Protein AF-L0AHV9-F1 (afdb_monomer)

Structure (mmCIF, N/CA/C/O backbone):
data_AF-L0AHV9-F1
#
_entry.id   AF-L0AHV9-F1
#
loop_
_atom_site.group_PDB
_atom_site.id
_atom_site.type_symbol
_atom_site.label_atom_id
_atom_site.label_alt_id
_atom_site.label_comp_id
_atom_site.label_asym_id
_atom_site.label_entity_id
_atom_site.label_seq_id
_atom_site.pdbx_PDB_ins_code
_atom_site.Cartn_x
_atom_site.Cartn_y
_atom_site.Cartn_z
_atom_site.occupancy
_atom_site.B_iso_or_equiv
_atom_site.auth_seq_id
_atom_site.auth_comp_id
_atom_site.auth_asym_id
_atom_site.auth_atom_id
_atom_site.pdbx_PDB_model_num
ATOM 1 N N . MET A 1 1 ? 35.821 -12.854 -46.799 1.00 40.31 1 MET A N 1
ATOM 2 C CA . MET A 1 1 ? 35.305 -13.439 -45.548 1.00 40.31 1 MET A CA 1
ATOM 3 C C . MET A 1 1 ? 36.045 -12.683 -44.466 1.00 40.31 1 MET A C 1
ATOM 5 O O . MET A 1 1 ? 37.113 -13.111 -44.065 1.00 40.31 1 MET A O 1
ATOM 9 N N . THR A 1 2 ? 35.626 -11.443 -44.243 1.00 48.97 2 THR A N 1
ATOM 10 C CA . THR A 1 2 ? 36.272 -10.511 -43.312 1.00 48.97 2 THR A CA 1
ATOM 11 C C . THR A 1 2 ? 35.550 -10.621 -41.984 1.00 48.97 2 THR A C 1
ATOM 13 O O . THR A 1 2 ? 34.330 -10.737 -41.979 1.00 48.97 2 THR A O 1
ATOM 16 N N . ASP A 1 3 ? 36.347 -10.673 -40.931 1.00 56.19 3 ASP A N 1
ATOM 17 C CA . ASP A 1 3 ? 36.073 -11.280 -39.637 1.00 56.19 3 ASP A CA 1
ATOM 18 C C . ASP A 1 3 ? 34.834 -10.755 -38.891 1.00 56.19 3 ASP A C 1
ATOM 20 O O . ASP A 1 3 ? 34.667 -9.549 -38.715 1.00 56.19 3 ASP A O 1
ATOM 24 N N . ASP A 1 4 ? 34.025 -11.694 -38.383 1.00 73.69 4 ASP A N 1
ATOM 25 C CA . ASP A 1 4 ? 32.950 -11.506 -37.397 1.00 73.69 4 ASP A CA 1
ATOM 26 C C . ASP A 1 4 ? 33.540 -11.143 -36.020 1.00 73.69 4 ASP A C 1
ATOM 28 O O . ASP A 1 4 ? 33.399 -11.890 -35.053 1.00 73.69 4 ASP A O 1
ATOM 32 N N . ILE A 1 5 ? 34.283 -10.039 -35.921 1.00 76.69 5 ILE A N 1
ATOM 33 C CA . ILE A 1 5 ? 34.946 -9.593 -34.687 1.00 76.69 5 ILE A CA 1
ATOM 34 C C . ILE A 1 5 ? 34.293 -8.304 -34.179 1.00 76.69 5 ILE A C 1
ATOM 36 O O . ILE A 1 5 ? 33.979 -7.405 -34.951 1.00 76.69 5 ILE A O 1
ATOM 40 N N . CYS A 1 6 ? 34.108 -8.223 -32.861 1.00 79.56 6 CYS A N 1
ATOM 41 C CA . CYS A 1 6 ? 33.455 -7.126 -32.147 1.00 79.56 6 CYS A CA 1
ATOM 42 C C . CYS A 1 6 ? 34.051 -5.748 -32.462 1.00 79.56 6 CYS A C 1
ATOM 44 O O . CYS A 1 6 ? 33.305 -4.805 -32.689 1.00 79.56 6 CYS A O 1
ATOM 46 N N . GLY A 1 7 ? 35.377 -5.600 -32.416 1.00 77.44 7 GLY A N 1
ATOM 47 C CA . GLY A 1 7 ? 36.077 -4.365 -32.787 1.00 77.44 7 GLY A CA 1
ATOM 48 C C . GLY A 1 7 ? 35.955 -3.177 -31.819 1.00 77.44 7 GLY A C 1
ATOM 49 O O . GLY A 1 7 ? 36.759 -2.257 -31.935 1.00 77.44 7 GLY A O 1
ATOM 50 N N . GLU A 1 8 ? 35.018 -3.196 -30.866 1.00 77.62 8 GLU A N 1
ATOM 51 C CA . GLU A 1 8 ? 34.805 -2.117 -29.882 1.00 77.62 8 GLU A CA 1
ATOM 52 C C . GLU A 1 8 ? 36.006 -1.902 -28.941 1.00 77.62 8 GLU A C 1
ATOM 54 O O . GLU A 1 8 ? 36.684 -2.873 -28.585 1.00 77.62 8 GLU A O 1
ATOM 59 N N . PRO A 1 9 ? 36.295 -0.656 -28.520 1.00 78.00 9 PRO A N 1
ATOM 60 C CA . PRO A 1 9 ? 37.409 -0.364 -27.631 1.00 78.00 9 PRO A CA 1
ATOM 61 C C . PRO A 1 9 ? 37.154 -0.932 -26.231 1.00 78.00 9 PRO A C 1
ATOM 63 O O . PRO A 1 9 ? 36.089 -0.763 -25.650 1.00 78.00 9 PRO A O 1
ATOM 66 N N . THR A 1 10 ? 38.171 -1.571 -25.658 1.00 75.19 10 THR A N 1
ATOM 67 C CA . THR A 1 10 ? 38.097 -2.192 -24.319 1.00 75.19 10 THR A CA 1
ATOM 68 C C . THR A 1 10 ? 38.325 -1.214 -23.158 1.00 75.19 10 THR A C 1
ATOM 70 O O . THR A 1 10 ? 38.237 -1.602 -21.993 1.00 75.19 10 THR A O 1
ATOM 73 N N . GLY A 1 11 ? 38.662 0.043 -23.461 1.00 69.75 11 GLY A N 1
ATOM 74 C CA . GLY A 1 11 ? 38.964 1.091 -22.485 1.00 69.75 11 GLY A CA 1
ATOM 75 C C . GLY A 1 11 ? 37.779 2.042 -22.277 1.00 69.75 11 GLY A C 1
ATOM 76 O O . GLY A 1 11 ? 37.082 2.343 -23.246 1.00 69.75 11 GLY A O 1
ATOM 77 N N . PRO A 1 12 ? 37.563 2.555 -21.052 1.00 57.09 12 PRO A N 1
ATOM 78 C CA . PRO A 1 12 ? 36.417 3.408 -20.715 1.00 57.09 12 PRO A CA 1
ATOM 79 C C . PRO A 1 12 ? 36.388 4.750 -21.468 1.00 57.09 12 PRO A C 1
ATOM 81 O O . PRO A 1 12 ? 35.321 5.343 -21.592 1.00 57.09 12 PRO A O 1
ATOM 84 N N . ASP A 1 13 ? 37.529 5.210 -21.995 1.00 62.91 13 ASP A N 1
ATOM 85 C CA . ASP A 1 13 ? 37.662 6.460 -22.756 1.00 62.91 13 ASP A CA 1
ATOM 86 C C . ASP A 1 13 ? 37.848 6.221 -24.273 1.00 62.91 13 ASP A C 1
ATOM 88 O O . ASP A 1 13 ? 38.205 7.134 -25.022 1.00 62.91 13 ASP A O 1
ATOM 92 N N . GLY A 1 14 ? 37.625 4.988 -24.750 1.00 65.94 14 GLY A N 1
ATOM 93 C CA . GLY A 1 14 ? 37.790 4.616 -26.160 1.00 65.94 14 GLY A CA 1
ATOM 94 C C . GLY A 1 14 ? 39.246 4.421 -26.613 1.00 65.94 14 GLY A C 1
ATOM 95 O O . GLY A 1 14 ? 39.513 4.350 -27.811 1.00 65.94 14 GLY A O 1
ATOM 96 N N . ASP A 1 15 ? 40.192 4.337 -25.675 1.00 68.25 15 ASP A N 1
ATOM 97 C CA . ASP A 1 15 ? 41.642 4.247 -25.897 1.00 68.25 15 ASP A CA 1
ATOM 98 C C . ASP A 1 15 ? 42.218 2.821 -25.776 1.00 68.25 15 ASP A C 1
ATOM 100 O O . ASP A 1 15 ? 43.407 2.602 -26.022 1.00 68.25 15 ASP A O 1
ATOM 104 N N . GLY A 1 16 ? 41.385 1.844 -25.407 1.00 75.69 16 GLY A N 1
ATOM 105 C CA . GLY A 1 16 ? 41.777 0.439 -25.281 1.00 75.69 16 GLY A CA 1
ATOM 106 C C . GLY A 1 16 ? 41.973 -0.278 -26.620 1.00 75.69 16 GLY A C 1
ATOM 107 O O . GLY A 1 16 ? 41.498 0.158 -27.669 1.00 75.69 16 GLY A O 1
ATOM 108 N N . GLU A 1 17 ? 42.649 -1.430 -26.583 1.00 81.56 17 GLU A N 1
ATOM 109 C CA . GLU A 1 17 ? 42.786 -2.292 -27.761 1.00 81.56 17 GLU A CA 1
ATOM 110 C C . GLU A 1 17 ? 41.401 -2.778 -28.237 1.00 81.56 17 GLU A C 1
ATOM 112 O O . GLU A 1 17 ? 40.545 -3.094 -27.400 1.00 81.56 17 GLU A O 1
ATOM 117 N N . PRO A 1 18 ? 41.165 -2.851 -29.562 1.00 81.19 18 PRO A N 1
ATOM 118 C CA . PRO A 1 18 ? 39.879 -3.261 -30.111 1.00 81.19 18 PRO A CA 1
ATOM 119 C C . PRO A 1 18 ? 39.574 -4.715 -29.749 1.00 81.19 18 PRO A C 1
ATOM 121 O O . PRO A 1 18 ? 40.412 -5.611 -29.912 1.00 81.19 18 PRO A O 1
ATOM 124 N N . CYS A 1 19 ? 38.351 -4.957 -29.288 1.00 78.81 19 CYS A N 1
ATOM 125 C CA . CYS A 1 19 ? 37.889 -6.248 -28.817 1.00 78.81 19 CYS A CA 1
ATOM 126 C C . CYS A 1 19 ? 37.966 -7.307 -29.923 1.00 78.81 19 CYS A C 1
ATOM 128 O O . CYS A 1 19 ? 37.305 -7.204 -30.955 1.00 78.81 19 CYS A O 1
ATOM 130 N N . GLN A 1 20 ? 38.735 -8.369 -29.672 1.00 84.81 20 GLN A N 1
ATOM 131 C CA . GLN A 1 20 ? 38.948 -9.480 -30.611 1.00 84.81 20 GLN A CA 1
ATOM 132 C C . GLN A 1 20 ? 37.921 -10.618 -30.468 1.00 84.81 20 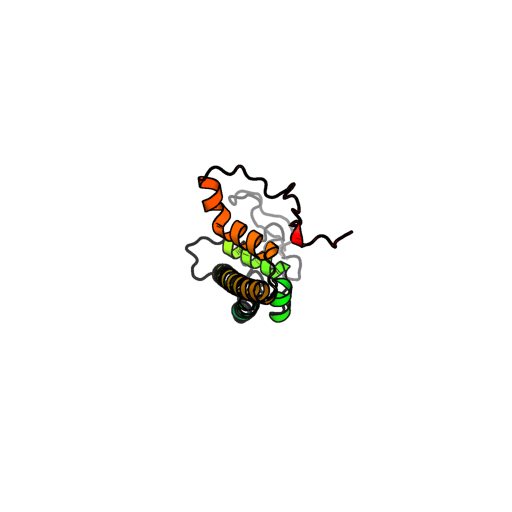GLN A C 1
ATOM 134 O O . GLN A 1 20 ? 38.085 -11.686 -31.057 1.00 84.81 20 GLN A O 1
ATOM 139 N N . ARG A 1 21 ? 36.882 -10.446 -29.640 1.00 77.31 21 ARG A N 1
ATOM 140 C CA . ARG A 1 21 ? 35.832 -11.463 -29.468 1.00 77.31 21 ARG A CA 1
ATOM 141 C C . ARG A 1 21 ? 34.945 -11.523 -30.708 1.00 77.31 21 ARG A C 1
ATOM 143 O O . ARG A 1 21 ? 34.830 -10.538 -31.430 1.00 77.31 21 ARG A O 1
ATOM 150 N N . ALA A 1 22 ? 34.281 -12.660 -30.907 1.00 75.81 22 ALA A N 1
ATOM 151 C CA . ALA A 1 22 ? 33.282 -12.788 -31.960 1.00 75.81 22 ALA A CA 1
ATOM 152 C C . ALA A 1 22 ? 32.171 -11.734 -31.792 1.00 75.81 22 ALA A C 1
ATOM 154 O O . ALA A 1 22 ? 31.713 -11.498 -30.668 1.00 75.81 22 ALA A O 1
ATOM 155 N N . ALA A 1 23 ? 31.770 -11.106 -32.895 1.00 69.19 23 ALA A N 1
ATOM 156 C CA . ALA A 1 23 ? 30.616 -10.220 -32.957 1.00 69.19 23 ALA A CA 1
ATOM 157 C C . ALA A 1 23 ? 29.326 -11.005 -32.659 1.00 69.19 23 ALA A C 1
ATOM 159 O O . ALA A 1 23 ? 29.228 -12.195 -32.965 1.00 69.19 23 ALA A O 1
ATOM 160 N N . GLY A 1 24 ? 28.340 -10.343 -32.049 1.00 66.19 24 GLY A N 1
ATOM 161 C CA . GLY A 1 24 ? 27.015 -10.917 -31.817 1.00 66.19 24 GLY A CA 1
ATOM 162 C C . GLY A 1 24 ? 26.594 -11.018 -30.348 1.00 66.19 24 GLY A C 1
ATOM 163 O O . GLY A 1 24 ? 27.355 -11.371 -29.442 1.00 66.19 24 GLY A O 1
ATOM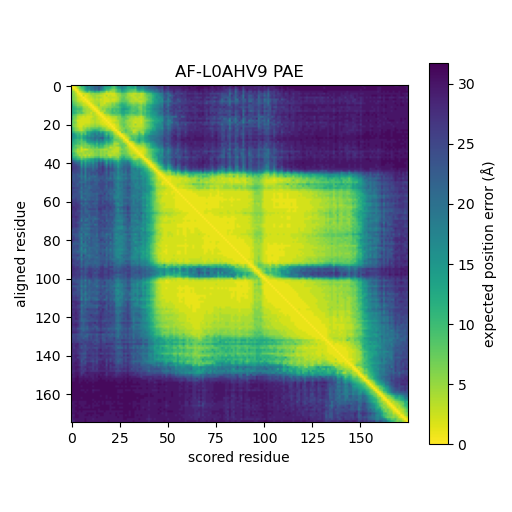 164 N N . TRP A 1 25 ? 25.305 -10.764 -30.134 1.00 63.78 25 TRP A N 1
ATOM 165 C CA . TRP A 1 25 ? 24.623 -10.668 -28.838 1.00 63.78 25 TRP A CA 1
ATOM 166 C C . TRP A 1 25 ? 24.275 -12.036 -28.218 1.00 63.78 25 TRP A C 1
ATOM 168 O O . TRP A 1 25 ? 23.251 -12.198 -27.557 1.00 63.78 25 TRP A O 1
ATOM 178 N N . GLY A 1 26 ? 25.068 -13.077 -28.486 1.00 54.78 26 GLY A N 1
ATOM 179 C CA . GLY A 1 26 ? 24.816 -14.434 -27.980 1.00 54.78 26 GLY A CA 1
ATOM 180 C C . GLY A 1 26 ? 23.551 -15.132 -28.516 1.00 54.78 26 GLY A C 1
ATOM 181 O O . GLY A 1 26 ? 23.270 -16.251 -28.087 1.00 54.78 26 GLY A O 1
ATOM 182 N N . ARG A 1 27 ? 22.800 -14.519 -29.447 1.00 46.91 27 ARG A N 1
ATOM 183 C CA . ARG A 1 27 ? 21.709 -15.134 -30.227 1.00 46.91 27 ARG A CA 1
ATOM 184 C C . ARG A 1 27 ? 21.627 -14.513 -31.625 1.00 46.91 27 ARG A C 1
ATOM 186 O O . ARG A 1 27 ? 21.271 -13.351 -31.746 1.00 46.91 27 ARG A O 1
ATO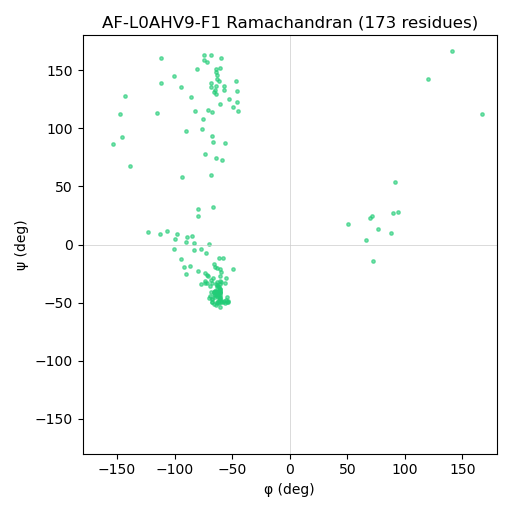M 193 N N . ASP A 1 28 ? 21.952 -15.303 -32.645 1.00 50.53 28 ASP A N 1
ATOM 194 C CA . ASP A 1 28 ? 21.507 -15.211 -34.049 1.00 50.53 28 ASP A CA 1
ATOM 195 C C . ASP A 1 28 ? 21.618 -13.870 -34.815 1.00 50.53 28 ASP A C 1
ATOM 197 O O . ASP A 1 28 ? 20.985 -13.718 -35.859 1.00 50.53 28 ASP A O 1
ATOM 201 N N . VAL A 1 29 ? 22.419 -12.903 -34.361 1.00 53.72 29 VAL A N 1
ATOM 20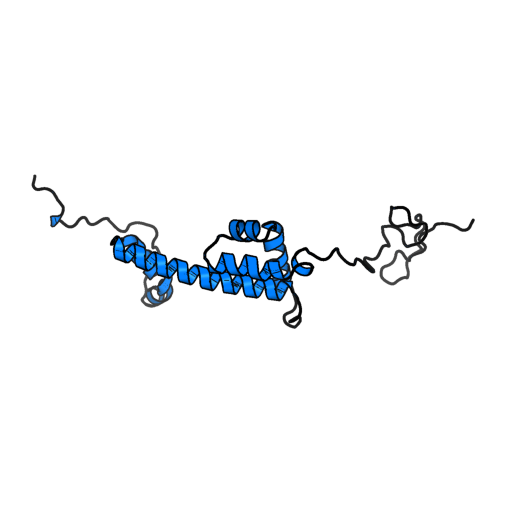2 C CA . VAL A 1 29 ? 22.712 -11.676 -35.123 1.00 53.72 29 VAL A CA 1
ATOM 203 C C . VAL A 1 29 ? 24.190 -11.613 -35.495 1.00 53.72 29 VAL A C 1
ATOM 205 O O . VAL A 1 29 ? 25.046 -11.444 -34.631 1.00 53.72 29 VAL A O 1
ATOM 208 N N . ASP A 1 30 ? 24.470 -11.712 -36.797 1.00 57.50 30 ASP A N 1
ATOM 209 C CA . ASP A 1 30 ? 25.827 -11.728 -37.375 1.00 57.50 30 ASP A CA 1
ATOM 210 C C . ASP A 1 30 ? 26.552 -10.364 -37.277 1.00 57.50 30 ASP A C 1
ATOM 212 O O . ASP A 1 30 ? 27.647 -10.195 -37.798 1.00 57.50 30 ASP A O 1
ATOM 216 N N . HIS A 1 31 ? 25.920 -9.336 -36.695 1.00 57.06 31 HIS A N 1
ATOM 217 C CA . HIS A 1 31 ? 26.437 -7.965 -36.682 1.00 57.06 31 HIS A CA 1
ATOM 218 C C . HIS A 1 31 ? 26.114 -7.287 -35.341 1.00 57.06 31 HIS A C 1
ATOM 220 O O . HIS A 1 31 ? 24.955 -7.255 -34.921 1.00 57.06 31 HIS A O 1
ATOM 226 N N . GLY A 1 32 ? 27.128 -6.724 -34.677 1.00 62.66 32 GLY A N 1
ATOM 227 C CA . GLY A 1 32 ? 26.986 -5.962 -33.431 1.00 62.66 32 GLY A CA 1
ATOM 228 C C . GLY A 1 32 ? 28.109 -6.230 -32.421 1.00 62.66 32 GLY A C 1
ATOM 229 O O . GLY A 1 32 ? 28.861 -7.197 -32.590 1.00 62.66 32 GLY A O 1
ATOM 230 N N . PRO A 1 33 ? 28.229 -5.395 -31.372 1.00 68.62 33 PRO A N 1
ATOM 231 C CA . PRO A 1 33 ? 29.237 -5.594 -30.342 1.00 68.62 33 PRO A CA 1
ATOM 232 C C . PRO A 1 33 ? 29.038 -6.944 -29.637 1.00 68.62 33 PRO A C 1
ATOM 234 O O . PRO A 1 33 ? 27.936 -7.495 -29.585 1.00 68.62 33 PRO A O 1
ATOM 237 N N . CYS A 1 34 ? 30.124 -7.523 -29.126 1.00 75.38 34 CYS A N 1
ATOM 238 C CA . CYS A 1 34 ? 30.045 -8.738 -28.320 1.00 75.38 34 CYS A CA 1
ATOM 239 C C . CYS A 1 34 ? 29.375 -8.441 -26.976 1.00 75.38 34 CYS A C 1
ATOM 241 O O . CYS A 1 34 ? 29.353 -7.302 -26.532 1.00 75.38 34 CYS A O 1
ATOM 243 N N . VAL A 1 35 ? 28.923 -9.483 -26.283 1.00 70.75 35 VAL A N 1
ATOM 244 C CA . VAL A 1 35 ? 28.227 -9.396 -24.983 1.00 70.75 35 VAL A CA 1
ATOM 245 C C . VAL A 1 35 ? 28.901 -8.537 -23.898 1.00 70.75 35 VAL A C 1
ATOM 247 O O . VAL A 1 35 ? 28.213 -8.128 -22.973 1.00 70.75 35 VAL A O 1
ATOM 250 N N . ASP A 1 36 ? 30.206 -8.267 -23.986 1.00 70.44 36 ASP A N 1
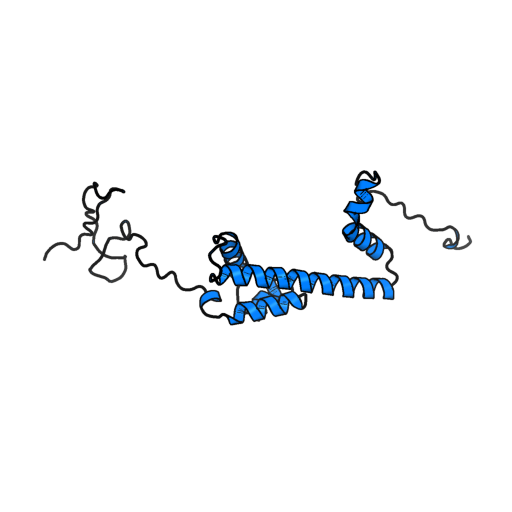ATOM 251 C CA . ASP A 1 36 ? 30.925 -7.419 -23.020 1.00 70.44 36 ASP A CA 1
ATOM 252 C C . ASP A 1 36 ? 30.928 -5.928 -23.404 1.00 70.44 36 ASP A C 1
ATOM 254 O O . ASP A 1 36 ? 31.084 -5.080 -22.536 1.00 70.44 36 ASP A O 1
ATOM 258 N N . HIS A 1 37 ? 30.798 -5.627 -24.700 1.00 68.50 37 HIS A N 1
ATOM 259 C CA . HIS A 1 37 ? 30.732 -4.266 -25.262 1.00 68.50 37 HIS A CA 1
ATOM 260 C C . HIS A 1 37 ? 29.355 -3.963 -25.848 1.00 68.50 37 HIS A C 1
ATOM 262 O O . HIS A 1 37 ? 29.142 -2.956 -26.517 1.00 68.50 37 HIS A O 1
ATOM 268 N N . ALA A 1 38 ? 28.409 -4.862 -25.609 1.00 64.75 38 ALA A N 1
ATOM 269 C CA . ALA A 1 38 ? 27.014 -4.547 -25.485 1.00 64.75 38 ALA A CA 1
ATOM 270 C C . ALA A 1 38 ? 26.891 -3.552 -24.329 1.00 64.75 38 ALA A C 1
ATOM 272 O O . ALA A 1 38 ? 26.449 -3.899 -23.234 1.00 64.75 38 ALA A O 1
ATOM 273 N N . ASP A 1 39 ? 27.319 -2.312 -24.567 1.00 53.62 39 ASP A N 1
ATOM 274 C CA . ASP A 1 39 ? 26.767 -1.194 -23.840 1.00 53.62 39 ASP A CA 1
ATOM 275 C C . ASP A 1 39 ? 25.252 -1.408 -23.877 1.00 53.62 39 ASP A C 1
ATOM 277 O O . ASP A 1 39 ? 24.686 -1.845 -24.890 1.00 53.62 39 ASP A O 1
ATOM 281 N N . ASP A 1 40 ? 24.588 -1.116 -22.769 1.00 47.00 40 ASP A N 1
ATOM 282 C CA . ASP A 1 40 ? 23.133 -1.180 -22.625 1.00 47.00 40 ASP A CA 1
ATOM 283 C C . ASP A 1 40 ? 22.442 -0.108 -23.519 1.00 47.00 40 ASP A C 1
ATOM 285 O O . ASP A 1 40 ? 21.415 0.477 -23.174 1.00 47.00 40 ASP A O 1
ATOM 289 N N . VAL A 1 41 ? 23.035 0.218 -24.680 1.00 45.91 41 VAL A N 1
ATOM 290 C CA . VAL A 1 41 ? 22.537 1.111 -25.720 1.00 45.91 41 VAL A CA 1
ATOM 291 C C . VAL A 1 41 ? 21.317 0.454 -26.336 1.00 45.91 41 VAL A C 1
ATOM 293 O O . VAL A 1 41 ? 21.379 -0.347 -27.268 1.00 45.91 41 VAL A O 1
ATOM 296 N N . GLY A 1 42 ? 20.168 0.827 -25.795 1.00 43.03 42 GLY A N 1
ATOM 297 C CA . GLY A 1 42 ? 18.884 0.471 -26.369 1.00 43.03 42 GLY A CA 1
ATOM 298 C C . GLY A 1 42 ? 18.274 -0.790 -25.785 1.00 43.03 42 GLY A C 1
ATOM 299 O O . GLY A 1 42 ? 17.432 -1.408 -26.443 1.00 43.03 42 GLY A O 1
ATOM 300 N N . GLY A 1 43 ? 18.585 -1.109 -24.527 1.00 39.56 43 GLY A N 1
ATOM 301 C CA . GLY A 1 43 ? 17.601 -1.749 -23.674 1.00 39.56 43 GLY A CA 1
ATOM 302 C C . GLY A 1 43 ? 16.359 -0.860 -23.635 1.00 39.56 43 GLY A C 1
ATOM 303 O O . GLY A 1 43 ? 16.189 -0.037 -22.743 1.00 39.56 43 GLY A O 1
ATOM 304 N N . THR A 1 44 ? 15.445 -1.032 -24.592 1.00 44.47 44 THR A N 1
ATOM 305 C CA . THR A 1 44 ? 14.023 -0.812 -24.328 1.00 44.47 44 THR A CA 1
ATOM 306 C C . THR A 1 44 ? 13.661 -1.862 -23.290 1.00 44.47 44 THR A C 1
ATOM 308 O O . THR A 1 44 ? 13.123 -2.922 -23.609 1.00 44.47 44 THR A O 1
ATOM 311 N N . GLY A 1 45 ? 14.106 -1.621 -22.049 1.00 51.97 45 GLY A N 1
ATOM 312 C CA . GLY A 1 45 ? 13.848 -2.465 -20.903 1.00 51.97 45 GLY A CA 1
ATOM 313 C C . GLY A 1 45 ? 12.375 -2.778 -20.974 1.00 51.97 45 GLY A C 1
ATOM 314 O O . GLY A 1 45 ? 11.564 -1.867 -21.153 1.00 51.97 45 GLY A O 1
ATOM 315 N N . ARG A 1 46 ? 12.051 -4.072 -21.021 1.00 65.38 46 ARG A N 1
ATOM 316 C CA . ARG A 1 46 ? 10.677 -4.526 -21.209 1.00 65.38 46 ARG A CA 1
ATOM 317 C C . ARG A 1 46 ? 9.800 -3.689 -20.286 1.00 65.38 46 ARG A C 1
ATOM 319 O O . ARG A 1 46 ? 9.988 -3.780 -19.073 1.00 65.38 46 ARG A O 1
ATOM 326 N N . ARG A 1 47 ? 8.907 -2.876 -20.871 1.00 72.06 47 ARG A N 1
ATOM 327 C CA . ARG A 1 47 ? 7.999 -2.010 -20.108 1.00 72.06 47 ARG A CA 1
ATOM 328 C C . ARG A 1 47 ? 7.412 -2.842 -18.980 1.00 72.06 47 ARG A C 1
ATOM 330 O O . ARG A 1 47 ? 6.998 -3.982 -19.210 1.00 72.06 47 ARG A O 1
ATOM 337 N N . SER A 1 48 ? 7.424 -2.320 -17.767 1.00 80.06 48 SER A N 1
ATOM 338 C CA . SER A 1 48 ? 6.777 -2.979 -16.641 1.00 80.06 48 SER A CA 1
ATOM 339 C C . SER A 1 48 ? 5.283 -3.157 -16.922 1.00 80.06 48 SER A C 1
ATOM 341 O O . SER A 1 48 ? 4.715 -2.510 -17.803 1.00 80.06 48 SER A O 1
ATOM 343 N N . GLU A 1 49 ? 4.634 -4.074 -16.207 1.00 84.62 49 GLU A N 1
ATOM 344 C CA . GLU A 1 49 ? 3.182 -4.256 -16.328 1.00 84.62 49 GLU A CA 1
ATOM 345 C C . GLU A 1 49 ? 2.428 -2.977 -15.949 1.00 84.62 49 GLU A C 1
ATOM 347 O O . GLU A 1 49 ? 1.437 -2.657 -16.595 1.00 84.62 49 GLU A O 1
ATOM 352 N N . LEU A 1 50 ? 2.952 -2.215 -14.980 1.00 87.62 50 LEU A N 1
ATOM 353 C CA . LEU A 1 50 ? 2.425 -0.909 -14.594 1.00 87.62 50 LEU A CA 1
ATOM 354 C C . LEU A 1 50 ? 2.453 0.080 -15.764 1.00 87.62 50 LEU A C 1
ATOM 356 O O . LEU A 1 50 ? 1.428 0.652 -16.101 1.00 87.62 50 LEU A O 1
ATOM 360 N N . GLU A 1 51 ? 3.591 0.205 -16.451 1.00 85.06 51 GLU A N 1
ATOM 361 C CA . GLU A 1 51 ? 3.715 1.068 -17.634 1.00 85.06 51 GLU A CA 1
ATOM 362 C C . GLU A 1 51 ? 2.854 0.605 -18.816 1.00 85.06 51 GLU A C 1
ATOM 364 O O . GLU A 1 51 ? 2.660 1.359 -19.763 1.00 85.06 51 GLU A O 1
ATOM 369 N N . GLN A 1 52 ? 2.421 -0.655 -18.848 1.00 86.44 52 GLN A N 1
ATOM 370 C CA . GLN A 1 52 ? 1.574 -1.188 -19.918 1.00 86.44 52 GLN A CA 1
ATOM 371 C C . GLN A 1 52 ? 0.083 -1.068 -19.603 1.00 86.44 52 GLN A C 1
ATOM 373 O O . GLN A 1 52 ? -0.732 -1.188 -20.521 1.00 86.44 52 GLN A O 1
ATOM 378 N N . ASN A 1 53 ? -0.273 -0.896 -18.331 1.00 87.56 53 ASN A N 1
ATOM 379 C CA . ASN A 1 53 ? -1.649 -0.915 -17.884 1.00 87.56 53 ASN A CA 1
ATOM 380 C C . ASN A 1 53 ? -1.883 0.060 -16.725 1.00 87.56 53 ASN A C 1
ATOM 382 O O . ASN A 1 53 ? -1.803 -0.306 -15.550 1.00 87.56 53 ASN A O 1
ATOM 386 N N . ASP A 1 54 ? -2.289 1.272 -17.089 1.00 83.38 54 ASP A N 1
ATOM 387 C CA . ASP A 1 54 ? -2.596 2.357 -16.156 1.00 83.38 54 ASP A CA 1
ATOM 388 C C . ASP A 1 54 ? -3.728 1.986 -15.173 1.00 83.38 54 ASP A C 1
ATOM 390 O O . ASP A 1 54 ? -3.766 2.480 -14.047 1.00 83.38 54 ASP A O 1
ATOM 394 N N . SER A 1 55 ? -4.611 1.034 -15.524 1.00 91.19 55 SER A N 1
ATOM 395 C CA . SER A 1 55 ? -5.707 0.607 -14.639 1.00 91.19 55 SER A CA 1
ATOM 396 C C . SER A 1 55 ? -5.224 -0.095 -13.365 1.00 91.19 55 SER A C 1
ATOM 398 O O . SER A 1 55 ? -6.002 -0.274 -12.429 1.00 91.19 55 SER A O 1
ATOM 400 N N . ILE A 1 56 ? -3.966 -0.546 -13.326 1.00 93.62 56 ILE A N 1
ATOM 401 C CA . ILE A 1 56 ? -3.377 -1.179 -12.140 1.00 93.62 56 ILE A CA 1
ATOM 402 C C . ILE A 1 56 ? -3.326 -0.183 -10.977 1.00 93.62 56 ILE A C 1
ATOM 404 O O . ILE A 1 56 ? -3.572 -0.579 -9.836 1.00 93.62 56 ILE A O 1
ATOM 408 N N . VAL A 1 57 ? -3.053 1.097 -11.256 1.00 94.62 57 VAL A N 1
ATOM 409 C CA . VAL A 1 57 ? -3.016 2.152 -10.234 1.00 94.62 57 VAL A CA 1
ATOM 410 C C . VAL A 1 57 ? -4.382 2.260 -9.560 1.00 94.62 57 VAL A C 1
ATOM 412 O O . VAL A 1 57 ? -4.476 2.110 -8.341 1.00 94.62 57 VAL A O 1
ATOM 415 N N . ASP A 1 58 ? -5.440 2.423 -10.359 1.00 94.88 58 ASP A N 1
ATOM 416 C CA . ASP A 1 58 ? -6.816 2.580 -9.881 1.00 94.88 58 ASP A CA 1
ATOM 417 C C . ASP A 1 58 ? -7.303 1.367 -9.080 1.00 94.88 58 ASP A C 1
ATOM 419 O O . ASP A 1 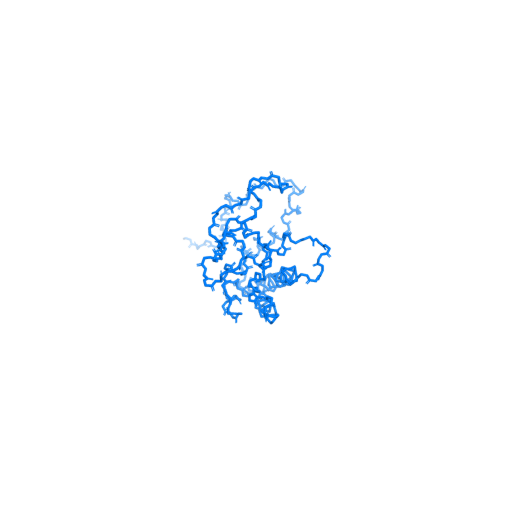58 ? -7.906 1.530 -8.017 1.00 94.88 58 ASP A O 1
ATOM 423 N N . LEU A 1 59 ? -7.023 0.148 -9.556 1.00 95.94 59 LEU A N 1
ATOM 424 C CA . LEU A 1 59 ? -7.426 -1.089 -8.879 1.00 95.94 59 LEU A CA 1
ATOM 425 C C . LEU A 1 59 ? -6.748 -1.222 -7.513 1.00 95.94 59 LEU A C 1
ATOM 427 O O . LEU A 1 59 ? -7.417 -1.391 -6.493 1.00 95.94 59 LEU A O 1
ATOM 431 N N . VAL A 1 60 ? -5.418 -1.094 -7.473 1.00 96.81 60 VAL A N 1
ATOM 432 C CA . VAL A 1 60 ? -4.662 -1.226 -6.222 1.00 96.81 60 VAL A CA 1
ATOM 433 C C . VAL A 1 60 ? -5.035 -0.106 -5.250 1.00 96.81 60 VAL A C 1
ATOM 435 O O . VAL A 1 60 ? -5.260 -0.364 -4.066 1.00 96.81 60 VAL A O 1
ATOM 438 N N . ALA A 1 61 ? -5.116 1.141 -5.721 1.00 96.62 61 ALA A N 1
ATOM 439 C CA . ALA A 1 61 ? -5.490 2.275 -4.885 1.00 96.62 61 ALA A CA 1
ATOM 440 C C . ALA A 1 61 ? -6.924 2.136 -4.352 1.00 96.62 61 ALA A C 1
ATOM 442 O O . ALA A 1 61 ? -7.152 2.380 -3.166 1.00 96.62 61 ALA A O 1
ATOM 443 N N . GLY A 1 62 ? -7.876 1.702 -5.182 1.00 96.88 62 GLY A N 1
ATOM 444 C CA . GLY A 1 62 ? -9.264 1.467 -4.786 1.00 96.88 62 GLY A CA 1
ATOM 445 C C . GLY A 1 62 ? -9.387 0.447 -3.655 1.00 96.88 62 GLY A C 1
ATOM 446 O O . GLY A 1 62 ? -9.992 0.739 -2.621 1.00 96.88 62 GLY A O 1
ATOM 447 N N . GLU A 1 63 ? -8.738 -0.709 -3.793 1.00 97.31 63 GLU A N 1
ATOM 448 C CA . GLU A 1 63 ? -8.755 -1.755 -2.764 1.00 97.31 63 GLU A CA 1
ATOM 449 C C . GLU A 1 63 ? -8.103 -1.289 -1.455 1.00 97.31 63 GLU A C 1
ATOM 451 O O . GLU A 1 63 ? -8.674 -1.438 -0.369 1.00 97.31 63 GLU A O 1
ATOM 456 N N . LEU A 1 64 ? -6.952 -0.614 -1.534 1.00 96.69 64 LEU A N 1
ATOM 457 C CA . LEU A 1 64 ? -6.284 -0.058 -0.353 1.00 96.69 64 LEU A CA 1
ATOM 458 C C . LEU A 1 64 ? -7.130 1.025 0.344 1.00 96.69 64 LEU A C 1
ATOM 460 O O . LEU A 1 64 ? -7.117 1.121 1.573 1.00 96.69 64 LEU A O 1
ATOM 464 N N . GLN A 1 65 ? -7.895 1.830 -0.403 1.00 95.69 65 GLN A N 1
ATOM 465 C CA . GLN A 1 65 ? -8.849 2.792 0.171 1.00 95.69 65 GLN A CA 1
ATOM 466 C C . GLN A 1 65 ? -10.010 2.108 0.899 1.00 95.69 65 GLN A C 1
ATOM 468 O O . GLN A 1 65 ? -10.576 2.686 1.834 1.00 95.69 65 GLN A O 1
ATOM 473 N N . ASN A 1 66 ? -10.377 0.898 0.481 1.00 93.31 66 ASN A N 1
ATOM 474 C CA . ASN A 1 66 ? -11.426 0.091 1.099 1.00 93.31 66 ASN A CA 1
ATOM 475 C C . ASN A 1 66 ? -10.938 -0.698 2.325 1.00 93.31 66 ASN A C 1
ATOM 477 O O . ASN A 1 66 ? -11.738 -1.386 2.955 1.00 93.31 66 ASN A O 1
ATOM 481 N N . GLY A 1 67 ? -9.662 -0.551 2.698 1.00 91.81 67 GLY A N 1
ATOM 482 C CA . GLY A 1 67 ? -9.065 -1.221 3.855 1.00 91.81 67 GLY A CA 1
ATOM 483 C C . GLY A 1 67 ? -8.490 -2.601 3.536 1.00 91.81 67 GLY A C 1
ATOM 484 O O . GLY A 1 67 ? -8.118 -3.326 4.457 1.00 91.81 67 GLY A O 1
ATOM 485 N N . ALA A 1 68 ? -8.392 -2.974 2.254 1.00 94.44 68 ALA A N 1
ATOM 486 C CA . ALA A 1 68 ? -7.737 -4.215 1.864 1.00 94.44 68 ALA A CA 1
ATOM 487 C C . ALA A 1 68 ? -6.245 -4.185 2.222 1.00 94.44 68 ALA A C 1
ATOM 489 O O . ALA A 1 68 ? -5.580 -3.141 2.230 1.00 94.44 68 ALA A O 1
ATOM 490 N N . THR A 1 69 ? -5.691 -5.361 2.490 1.00 95.25 69 THR A N 1
ATOM 491 C CA . THR A 1 69 ? -4.249 -5.526 2.651 1.00 95.25 69 THR A CA 1
ATOM 492 C C . THR A 1 69 ? -3.541 -5.454 1.294 1.00 95.25 69 THR A C 1
ATOM 494 O O . THR A 1 69 ? -4.131 -5.694 0.242 1.00 95.25 69 THR A O 1
ATOM 497 N N . VAL A 1 70 ? -2.237 -5.152 1.297 1.00 95.19 70 VAL A N 1
ATOM 498 C CA . VAL A 1 70 ? -1.435 -5.106 0.058 1.00 95.19 70 VAL A CA 1
ATOM 499 C C . VAL A 1 70 ? -1.529 -6.413 -0.750 1.00 95.19 70 VAL A C 1
ATOM 501 O O . VAL A 1 70 ? -1.729 -6.317 -1.958 1.00 95.19 70 VAL A O 1
ATOM 504 N N . PRO A 1 71 ? -1.429 -7.621 -0.154 1.00 96.50 71 PRO A N 1
ATOM 505 C CA . PRO A 1 71 ? -1.592 -8.863 -0.910 1.00 96.50 71 PRO A CA 1
ATOM 506 C C . PRO A 1 71 ? -2.966 -9.022 -1.571 1.00 96.50 71 PRO A C 1
ATOM 508 O O . PRO A 1 71 ? -3.026 -9.500 -2.699 1.00 96.50 71 PRO A O 1
ATOM 511 N N . GLU A 1 72 ? -4.047 -8.609 -0.904 1.00 95.38 72 GLU A N 1
ATOM 512 C CA . GLU A 1 72 ? -5.410 -8.664 -1.457 1.00 95.38 72 GLU A CA 1
ATOM 513 C C . GLU A 1 72 ? -5.565 -7.693 -2.632 1.00 95.38 72 GLU A C 1
ATOM 515 O O . GLU A 1 72 ? -5.991 -8.100 -3.709 1.00 95.38 72 GLU A O 1
ATOM 520 N N . ALA A 1 73 ? -5.107 -6.448 -2.467 1.00 96.00 73 ALA A N 1
ATOM 521 C CA . ALA A 1 73 ? -5.115 -5.449 -3.535 1.00 96.00 73 ALA A CA 1
ATOM 522 C C . ALA A 1 73 ? -4.266 -5.880 -4.748 1.00 96.00 73 ALA A C 1
ATOM 524 O O . ALA A 1 73 ? -4.652 -5.667 -5.894 1.00 96.00 73 ALA A O 1
ATOM 525 N N . CYS A 1 74 ? -3.116 -6.524 -4.509 1.00 95.50 74 CYS A N 1
ATOM 526 C CA . CYS A 1 74 ? -2.276 -7.069 -5.579 1.00 95.50 74 CYS A CA 1
ATOM 527 C C . CYS A 1 74 ? -2.967 -8.218 -6.322 1.00 95.50 74 CYS A C 1
ATOM 529 O O . CYS A 1 74 ? -2.877 -8.289 -7.546 1.00 95.50 74 CYS A O 1
ATOM 531 N N . ALA A 1 75 ? -3.657 -9.104 -5.598 1.00 95.12 75 ALA A N 1
ATOM 532 C CA . ALA A 1 75 ? -4.388 -10.214 -6.197 1.00 95.12 75 ALA A CA 1
ATOM 533 C C . ALA A 1 75 ? -5.529 -9.721 -7.101 1.00 95.12 75 ALA A C 1
ATOM 535 O O . ALA A 1 75 ? -5.675 -10.237 -8.207 1.00 95.12 75 ALA A O 1
ATOM 536 N N . GLU A 1 76 ? -6.273 -8.699 -6.668 1.00 94.19 76 GLU A N 1
ATOM 537 C CA . GLU A 1 76 ? -7.345 -8.086 -7.465 1.00 94.19 76 GLU A CA 1
ATOM 538 C C . GLU A 1 76 ? -6.802 -7.412 -8.733 1.00 94.19 76 GLU A C 1
ATOM 540 O O . GLU A 1 76 ? -7.347 -7.575 -9.822 1.00 94.19 76 GLU A O 1
ATOM 545 N N . ALA A 1 77 ? -5.666 -6.718 -8.622 1.00 93.38 77 ALA A N 1
ATOM 546 C CA . ALA A 1 77 ? -5.002 -6.091 -9.762 1.00 93.38 77 ALA A CA 1
ATOM 547 C C . ALA A 1 77 ? -4.218 -7.077 -10.654 1.00 93.38 77 ALA A C 1
ATOM 549 O O . ALA A 1 77 ? -3.664 -6.673 -11.675 1.00 93.38 77 ALA A O 1
ATOM 550 N N . GLY A 1 78 ? -4.146 -8.361 -10.285 1.00 93.94 78 GLY A N 1
ATOM 551 C CA . GLY A 1 78 ? -3.429 -9.387 -11.044 1.00 93.94 78 GLY A CA 1
ATOM 552 C C . GLY A 1 78 ? -1.902 -9.249 -11.023 1.00 93.94 78 GLY A C 1
ATOM 553 O O . GLY A 1 78 ? -1.240 -9.774 -11.916 1.00 93.94 78 GLY A O 1
ATOM 554 N N . ILE A 1 79 ? -1.335 -8.568 -10.022 1.00 95.56 79 ILE A N 1
ATOM 555 C CA . ILE A 1 79 ? 0.109 -8.324 -9.890 1.00 95.56 79 ILE A CA 1
ATOM 556 C C . ILE A 1 79 ? 0.710 -9.079 -8.701 1.00 95.56 79 ILE A C 1
ATOM 558 O O . ILE A 1 79 ? 0.029 -9.462 -7.749 1.00 95.56 79 ILE A O 1
ATOM 562 N N . SER A 1 80 ? 2.030 -9.267 -8.715 1.00 96.31 80 SER A N 1
ATOM 563 C CA . SER A 1 80 ? 2.746 -9.813 -7.558 1.00 96.31 80 SER A CA 1
ATOM 564 C C . SER A 1 80 ? 3.014 -8.739 -6.495 1.00 96.31 80 SER A C 1
ATOM 566 O O . SER A 1 80 ? 3.246 -7.571 -6.813 1.00 96.31 80 SER A O 1
ATOM 568 N N . THR A 1 81 ? 3.089 -9.138 -5.223 1.00 95.75 81 THR A N 1
ATOM 569 C CA . THR A 1 81 ? 3.500 -8.230 -4.135 1.00 95.75 81 THR A CA 1
ATOM 570 C C . THR A 1 81 ? 4.934 -7.728 -4.312 1.00 95.75 81 THR A C 1
ATOM 572 O O . THR A 1 81 ? 5.242 -6.590 -3.962 1.00 95.75 81 THR A O 1
ATOM 575 N N . SER A 1 82 ? 5.816 -8.541 -4.901 1.00 94.88 82 SER A N 1
ATOM 576 C CA . SER A 1 82 ? 7.163 -8.111 -5.287 1.00 94.88 82 SER A CA 1
ATOM 577 C C . SER A 1 82 ? 7.132 -6.965 -6.295 1.00 94.88 82 SER A C 1
ATOM 579 O O . SER A 1 82 ? 7.838 -5.983 -6.078 1.00 94.88 82 SER A O 1
ATOM 581 N N . SER A 1 83 ? 6.284 -7.051 -7.328 1.00 94.75 83 SER A N 1
ATOM 582 C CA . SER A 1 83 ? 6.110 -5.990 -8.331 1.00 94.75 83 SER A CA 1
ATOM 583 C C . SER A 1 83 ? 5.629 -4.702 -7.667 1.00 94.75 83 SER A C 1
ATOM 585 O O . SER A 1 83 ? 6.232 -3.652 -7.855 1.00 94.75 83 SER A O 1
ATOM 587 N N . TYR A 1 84 ? 4.622 -4.796 -6.791 1.00 96.50 84 TYR A N 1
ATOM 588 C CA . TYR A 1 84 ? 4.125 -3.661 -6.009 1.00 96.50 84 TYR A CA 1
ATOM 589 C C . TYR A 1 84 ? 5.244 -2.949 -5.227 1.00 96.50 84 TYR A C 1
ATOM 591 O O . TYR A 1 84 ? 5.385 -1.726 -5.291 1.00 96.50 84 TYR A O 1
ATOM 599 N N . HIS A 1 85 ? 6.067 -3.702 -4.490 1.00 95.56 85 HIS A N 1
ATOM 600 C CA . HIS A 1 85 ? 7.156 -3.122 -3.699 1.00 95.56 85 HIS A CA 1
ATOM 601 C C . HIS A 1 85 ? 8.310 -2.602 -4.559 1.00 95.56 85 HIS A C 1
ATOM 603 O O . HIS A 1 85 ? 8.972 -1.637 -4.183 1.00 95.56 85 HIS A O 1
ATOM 609 N N . GLU A 1 86 ? 8.587 -3.237 -5.694 1.00 94.00 86 GLU A N 1
ATOM 610 C CA . GLU A 1 86 ? 9.565 -2.748 -6.659 1.00 94.00 86 GLU A CA 1
ATOM 611 C C . GLU A 1 86 ? 9.139 -1.401 -7.245 1.00 94.00 86 GLU A C 1
ATOM 613 O O . GLU A 1 86 ? 9.924 -0.460 -7.207 1.00 94.00 86 GLU A O 1
ATOM 618 N N . TRP A 1 87 ? 7.899 -1.281 -7.717 1.00 94.56 87 TRP A N 1
ATOM 619 C CA . TRP A 1 87 ? 7.382 -0.054 -8.324 1.00 94.56 87 TRP A CA 1
ATOM 620 C C . TRP A 1 87 ? 7.342 1.109 -7.342 1.00 94.56 87 TRP A C 1
ATOM 622 O O . TRP A 1 87 ? 7.759 2.210 -7.682 1.00 94.56 87 TRP A O 1
ATOM 632 N N . ARG A 1 88 ? 6.959 0.855 -6.086 1.00 94.75 88 ARG A N 1
ATOM 633 C CA . ARG A 1 88 ? 7.048 1.880 -5.038 1.00 94.75 88 ARG A CA 1
ATOM 634 C C . ARG A 1 88 ? 8.482 2.332 -4.773 1.00 94.75 88 ARG A C 1
ATOM 636 O O . ARG A 1 88 ? 8.710 3.526 -4.647 1.00 94.75 88 ARG A O 1
ATOM 643 N N . ARG A 1 89 ? 9.446 1.405 -4.721 1.00 92.88 89 ARG A N 1
ATOM 644 C CA . ARG A 1 89 ? 10.867 1.765 -4.563 1.00 92.88 89 ARG A CA 1
ATOM 645 C C . ARG A 1 89 ? 11.398 2.564 -5.750 1.00 92.88 89 ARG A C 1
ATOM 647 O O . ARG A 1 89 ? 12.246 3.419 -5.543 1.00 92.88 89 ARG A O 1
ATOM 654 N N . LYS A 1 90 ? 10.918 2.287 -6.968 1.00 90.25 90 LYS A N 1
ATOM 655 C CA . LYS A 1 90 ? 11.252 3.085 -8.155 1.00 90.25 90 LYS A CA 1
ATOM 656 C C . LYS A 1 90 ? 10.732 4.511 -8.007 1.00 90.25 90 LYS A C 1
ATOM 658 O O . LYS A 1 90 ? 11.542 5.418 -8.072 1.00 90.25 90 LYS A O 1
ATOM 663 N N . GLY A 1 91 ? 9.455 4.690 -7.661 1.00 91.12 91 GLY A N 1
ATOM 664 C CA . GLY A 1 91 ? 8.889 6.022 -7.418 1.00 91.12 91 GLY A CA 1
ATOM 665 C C . GLY A 1 91 ? 9.578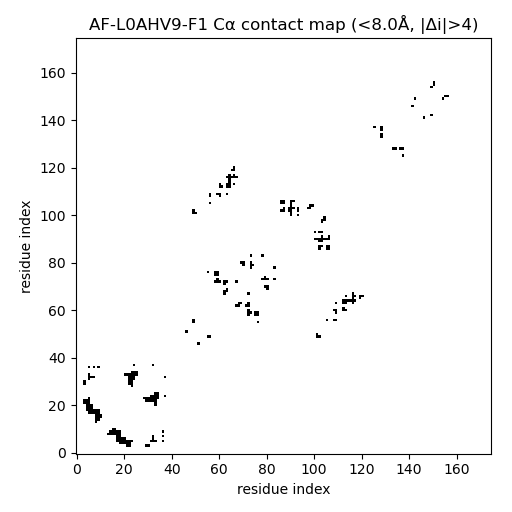 6.790 -6.283 1.00 91.12 91 GLY A C 1
ATOM 666 O O . GLY A 1 91 ? 9.694 8.003 -6.351 1.00 91.12 91 GLY A O 1
ATOM 667 N N . GLU A 1 92 ? 10.075 6.100 -5.248 1.00 89.38 92 GLU A N 1
ATOM 668 C CA . GLU A 1 92 ? 10.853 6.725 -4.160 1.00 89.38 92 GLU A CA 1
ATOM 669 C C . GLU A 1 92 ? 12.260 7.159 -4.605 1.00 89.38 92 GLU A C 1
ATOM 671 O O . GLU A 1 92 ? 12.849 8.047 -3.991 1.00 89.38 92 GLU A O 1
ATOM 676 N N . ALA A 1 93 ? 12.814 6.500 -5.625 1.00 86.50 93 ALA A N 1
ATOM 677 C CA . ALA A 1 93 ? 14.145 6.758 -6.162 1.00 86.50 93 ALA A CA 1
ATOM 678 C C . ALA A 1 93 ? 14.139 7.719 -7.362 1.00 86.50 93 ALA A C 1
ATOM 680 O O . ALA A 1 93 ? 15.213 8.177 -7.753 1.00 86.50 93 ALA A O 1
ATOM 681 N N . SER A 1 94 ? 12.972 8.001 -7.946 1.00 82.81 94 SER A N 1
ATOM 682 C CA . SER A 1 94 ? 12.818 8.965 -9.035 1.00 82.81 94 SER A CA 1
ATOM 683 C C . SER A 1 94 ? 13.067 10.390 -8.533 1.00 82.81 94 SER A C 1
ATOM 685 O O . SER A 1 94 ? 12.651 10.765 -7.434 1.00 82.81 94 SER A O 1
ATOM 687 N N . ASP A 1 95 ? 13.763 11.192 -9.340 1.00 74.62 95 ASP A N 1
ATOM 688 C CA . ASP A 1 95 ? 13.972 12.608 -9.044 1.00 74.62 95 ASP A CA 1
ATOM 689 C C . ASP A 1 95 ? 12.624 13.343 -9.041 1.00 74.62 95 ASP A C 1
ATOM 691 O O . ASP A 1 95 ? 11.793 13.148 -9.927 1.00 74.62 95 ASP A O 1
ATOM 695 N N . ALA A 1 96 ? 12.415 14.213 -8.050 1.00 58.69 96 ALA A N 1
ATOM 696 C CA . ALA A 1 96 ? 11.135 14.884 -7.795 1.00 58.69 96 ALA A CA 1
ATOM 697 C C . ALA A 1 96 ? 10.628 15.782 -8.945 1.00 58.69 96 ALA A C 1
ATOM 699 O O . ALA A 1 96 ? 9.483 16.211 -8.905 1.00 58.69 96 ALA A O 1
ATOM 700 N N . ASP A 1 97 ? 11.461 16.065 -9.951 1.00 57.72 97 ASP A N 1
ATOM 701 C CA . ASP A 1 97 ? 11.102 16.850 -11.140 1.00 57.72 97 ASP A CA 1
ATOM 702 C C . ASP A 1 97 ? 10.556 15.982 -12.300 1.00 57.72 97 ASP A C 1
ATOM 704 O O . ASP A 1 97 ? 10.251 16.497 -13.377 1.00 57.72 97 ASP A O 1
ATOM 708 N N . ALA A 1 98 ? 10.425 14.664 -12.105 1.00 60.09 98 ALA A N 1
ATOM 709 C CA . ALA A 1 98 ? 9.829 13.734 -13.062 1.00 60.09 98 ALA A CA 1
ATOM 710 C C . ALA A 1 98 ? 8.327 13.519 -12.782 1.00 60.09 98 ALA A C 1
ATOM 712 O O . ALA A 1 98 ? 7.881 12.391 -12.590 1.00 60.09 98 ALA A O 1
ATOM 713 N N . ASP A 1 99 ? 7.539 14.599 -12.785 1.00 54.34 99 ASP A N 1
ATOM 714 C CA . ASP A 1 99 ? 6.075 14.573 -12.573 1.00 54.34 99 ASP A CA 1
ATOM 715 C C . ASP A 1 99 ? 5.307 13.682 -13.587 1.00 54.34 99 ASP A C 1
ATOM 717 O O . ASP A 1 99 ? 4.131 13.390 -13.390 1.00 54.34 99 ASP A O 1
ATOM 721 N N . GLU A 1 100 ? 5.951 13.226 -14.670 1.00 64.38 100 GLU A N 1
ATOM 722 C CA . GLU A 1 100 ? 5.384 12.287 -15.658 1.00 64.38 100 GLU A CA 1
ATOM 723 C C . GLU A 1 100 ? 5.793 10.812 -15.425 1.00 64.38 100 GLU A C 1
ATOM 725 O O . GLU A 1 100 ? 5.528 9.954 -16.270 1.00 64.38 100 GLU A O 1
ATOM 730 N N . ASP A 1 101 ? 6.444 10.483 -14.304 1.00 85.88 101 ASP A N 1
ATOM 731 C CA . ASP A 1 101 ? 6.836 9.107 -13.984 1.00 85.88 101 ASP A CA 1
ATOM 732 C C . ASP A 1 101 ? 5.674 8.313 -13.354 1.00 85.88 101 ASP A C 1
ATOM 734 O O . ASP A 1 101 ? 5.251 8.554 -12.221 1.00 85.88 101 ASP A O 1
ATOM 738 N N . VAL A 1 102 ? 5.204 7.286 -14.071 1.00 89.81 102 VAL A N 1
ATOM 739 C CA . VAL A 1 102 ? 4.146 6.365 -13.620 1.00 89.81 102 VAL A CA 1
ATOM 740 C C . VAL A 1 102 ? 4.461 5.701 -12.271 1.00 89.81 102 VAL A C 1
ATOM 742 O O . VAL A 1 102 ? 3.555 5.356 -11.509 1.00 89.81 102 VAL A O 1
ATOM 745 N N . PHE A 1 103 ? 5.741 5.513 -11.932 1.00 92.06 103 PHE A N 1
ATOM 746 C CA . PHE A 1 103 ? 6.134 4.946 -10.645 1.00 92.06 103 PHE A CA 1
ATOM 747 C C . PHE A 1 103 ? 5.954 5.944 -9.496 1.00 92.06 103 PHE A C 1
ATOM 749 O O . PHE A 1 103 ? 5.616 5.523 -8.384 1.00 92.06 103 PHE A O 1
ATOM 756 N N . VAL A 1 104 ? 6.140 7.243 -9.755 1.00 91.81 104 VAL A N 1
ATOM 757 C CA . VAL A 1 104 ? 5.866 8.321 -8.792 1.00 91.81 104 VAL A CA 1
ATOM 758 C C . VAL A 1 104 ? 4.363 8.410 -8.551 1.00 91.81 104 VAL A C 1
ATOM 760 O O . VAL A 1 104 ? 3.932 8.309 -7.402 1.00 91.81 104 VAL A O 1
ATOM 763 N N . GLU A 1 105 ? 3.556 8.453 -9.614 1.00 91.88 105 GLU A N 1
ATOM 764 C CA . GLU A 1 105 ? 2.091 8.452 -9.501 1.00 91.88 105 GLU A CA 1
ATOM 765 C C . GLU A 1 105 ? 1.593 7.241 -8.694 1.00 91.88 105 GLU A C 1
ATOM 767 O O . GLU A 1 105 ? 0.836 7.376 -7.728 1.00 91.88 105 GLU A O 1
ATOM 772 N N . PHE A 1 106 ? 2.086 6.042 -9.016 1.00 94.75 106 PHE A N 1
ATOM 773 C CA . PHE A 1 106 ? 1.724 4.827 -8.291 1.00 94.75 106 PHE A CA 1
ATOM 774 C C . PHE A 1 106 ? 2.111 4.887 -6.807 1.00 94.75 106 PHE A C 1
ATOM 776 O O . PHE A 1 106 ? 1.346 4.451 -5.936 1.00 94.75 106 PHE A O 1
ATOM 783 N N . LEU A 1 107 ? 3.292 5.421 -6.481 1.00 94.69 107 LEU A N 1
ATOM 784 C CA . LEU A 1 107 ? 3.724 5.615 -5.099 1.00 94.69 107 LEU A CA 1
ATOM 785 C C . LEU A 1 107 ? 2.777 6.557 -4.349 1.00 94.69 107 LEU A C 1
ATOM 787 O O . LEU A 1 107 ? 2.371 6.244 -3.219 1.00 94.69 107 LEU A O 1
ATOM 791 N N . GLU A 1 108 ? 2.444 7.695 -4.947 1.00 93.81 108 GLU A N 1
ATOM 792 C CA . GLU A 1 108 ? 1.611 8.727 -4.341 1.00 93.81 108 GLU A CA 1
ATOM 793 C C . GLU A 1 108 ? 0.183 8.240 -4.118 1.00 93.81 108 GLU A C 1
ATOM 795 O O . GLU A 1 108 ? -0.310 8.274 -2.981 1.00 93.81 108 GLU A O 1
ATOM 800 N N . GLU A 1 109 ? -0.449 7.693 -5.154 1.00 95.50 109 GLU A N 1
ATOM 801 C CA . GLU A 1 109 ? -1.835 7.237 -5.093 1.00 95.50 109 GLU A CA 1
ATOM 802 C C . GLU A 1 109 ? -2.001 6.073 -4.116 1.00 95.50 109 GLU A C 1
ATOM 804 O O . GLU A 1 109 ? -2.871 6.106 -3.241 1.00 95.50 109 GLU A O 1
ATOM 809 N N . THR A 1 110 ? -1.099 5.087 -4.127 1.00 96.06 110 THR A N 1
ATOM 810 C CA . THR A 1 110 ? -1.169 3.986 -3.150 1.00 96.06 110 THR A CA 1
ATOM 811 C C . THR A 1 110 ? -0.859 4.452 -1.720 1.00 96.06 110 THR A C 1
ATOM 813 O O . THR A 1 110 ? -1.403 3.920 -0.748 1.00 96.06 110 THR A O 1
ATOM 816 N N . THR A 1 111 ? -0.022 5.480 -1.539 1.00 96.06 111 THR A N 1
ATOM 817 C CA . THR A 1 111 ? 0.235 6.083 -0.217 1.00 96.06 111 THR A CA 1
ATOM 818 C C . THR A 1 111 ? -0.985 6.839 0.302 1.00 96.06 111 THR A C 1
ATOM 820 O O . THR A 1 111 ? -1.372 6.679 1.466 1.00 96.06 111 THR A O 1
ATOM 823 N N . ARG A 1 112 ? -1.626 7.632 -0.557 1.00 96.00 112 ARG A N 1
ATOM 824 C CA . ARG A 1 112 ? -2.871 8.339 -0.256 1.00 96.00 112 ARG A CA 1
ATOM 825 C C . ARG A 1 112 ? -3.994 7.358 0.067 1.00 96.00 112 ARG A C 1
ATOM 827 O O . ARG A 1 112 ? -4.665 7.522 1.088 1.00 96.00 112 ARG A O 1
ATOM 834 N N . ALA A 1 113 ? -4.139 6.312 -0.740 1.00 96.25 113 ALA A N 1
ATOM 835 C CA . ALA A 1 113 ? -5.125 5.261 -0.558 1.00 96.25 113 ALA A CA 1
ATOM 836 C C . ALA A 1 113 ? -5.040 4.618 0.830 1.00 96.25 113 ALA A C 1
ATOM 838 O O . ALA A 1 113 ? -6.027 4.581 1.564 1.00 96.25 113 ALA A O 1
ATOM 839 N N . ARG A 1 114 ? -3.832 4.224 1.249 1.00 94.88 114 ARG A N 1
ATOM 840 C CA . ARG A 1 114 ? -3.591 3.639 2.578 1.00 94.88 114 ARG A CA 1
ATOM 841 C C . ARG A 1 114 ? -3.934 4.590 3.719 1.00 94.88 114 ARG A C 1
ATOM 843 O O . ARG A 1 114 ? -4.437 4.147 4.748 1.00 94.88 114 ARG A O 1
ATOM 850 N N . ARG A 1 115 ? -3.685 5.897 3.566 1.00 93.50 115 ARG A N 1
ATOM 851 C CA . ARG A 1 115 ? -4.072 6.897 4.579 1.00 93.50 115 ARG A CA 1
ATOM 852 C C . ARG A 1 115 ? -5.593 6.984 4.727 1.00 93.50 115 ARG A C 1
ATOM 854 O O . ARG A 1 115 ? -6.079 7.104 5.852 1.00 93.50 115 ARG A O 1
ATOM 861 N N . ILE A 1 116 ? -6.327 6.908 3.615 1.00 94.50 116 ILE A N 1
ATOM 862 C CA . ILE A 1 116 ? -7.797 6.897 3.601 1.00 94.50 116 ILE A CA 1
ATOM 863 C C . ILE A 1 116 ? -8.330 5.603 4.228 1.00 94.50 116 ILE A C 1
ATOM 865 O O . ILE A 1 116 ? -9.149 5.686 5.144 1.00 94.50 116 ILE A O 1
ATOM 869 N N . GLY A 1 117 ? -7.827 4.439 3.805 1.00 92.00 117 GLY A N 1
ATOM 870 C CA . GLY A 1 117 ? -8.203 3.138 4.367 1.00 92.00 117 GLY A CA 1
ATOM 871 C C . GLY A 1 117 ? -7.970 3.083 5.877 1.00 92.00 117 GLY A C 1
ATOM 872 O O . GLY A 1 117 ? -8.903 2.873 6.643 1.00 92.00 117 GLY A O 1
ATOM 873 N N . ALA A 1 118 ? -6.772 3.462 6.334 1.00 89.81 118 ALA A N 1
ATOM 874 C CA . ALA A 1 118 ? -6.449 3.499 7.761 1.00 89.81 118 ALA A CA 1
ATOM 875 C C . ALA A 1 118 ? -7.344 4.459 8.565 1.00 89.81 118 ALA A C 1
ATOM 877 O O . ALA A 1 118 ? -7.590 4.237 9.751 1.00 89.81 118 ALA A O 1
ATOM 878 N N . LYS A 1 119 ? -7.822 5.555 7.959 1.00 91.94 119 LYS A N 1
ATOM 879 C CA . LYS A 1 119 ? -8.792 6.447 8.607 1.00 91.94 119 LYS A CA 1
ATOM 880 C C . LYS A 1 119 ? -10.145 5.751 8.779 1.00 91.94 119 LYS A C 1
ATOM 882 O O . LYS A 1 119 ? -10.678 5.796 9.885 1.00 91.94 119 LYS A O 1
ATOM 887 N N . ARG A 1 120 ? -10.649 5.088 7.736 1.00 91.00 120 ARG A N 1
ATOM 888 C CA . ARG A 1 120 ? -11.911 4.329 7.776 1.00 91.00 120 ARG A CA 1
ATOM 889 C C . ARG A 1 120 ? -11.852 3.176 8.775 1.00 91.00 120 ARG A C 1
ATOM 891 O O . ARG A 1 120 ? -12.769 3.026 9.574 1.00 91.00 120 ARG A O 1
ATOM 898 N N . ASP A 1 121 ? -10.750 2.429 8.801 1.00 90.25 121 ASP A N 1
ATOM 899 C CA . ASP A 1 121 ? -10.552 1.338 9.761 1.00 90.25 121 ASP A CA 1
ATOM 900 C C . ASP A 1 121 ? -10.587 1.847 11.202 1.00 90.25 121 ASP A C 1
ATOM 902 O O . ASP A 1 121 ? -11.225 1.245 12.064 1.00 90.25 121 ASP A O 1
ATOM 906 N N . ARG A 1 122 ? -9.954 2.998 11.472 1.00 89.56 122 ARG A N 1
ATOM 907 C CA . ARG A 1 122 ? -10.016 3.633 12.796 1.00 89.56 122 ARG A CA 1
ATOM 908 C C . ARG A 1 122 ? -11.422 4.097 13.157 1.00 89.56 122 ARG A C 1
ATOM 910 O O . ARG A 1 122 ? -11.805 3.961 14.313 1.00 89.56 122 ARG A O 1
ATOM 917 N N . GLU A 1 123 ? -12.167 4.671 12.218 1.00 91.25 123 GLU A N 1
ATOM 918 C CA . GLU A 1 123 ? -13.558 5.091 12.443 1.00 91.25 123 GLU A CA 1
ATOM 919 C C . GLU A 1 123 ? -14.435 3.882 12.787 1.00 91.25 123 GLU A C 1
ATOM 921 O O . GLU A 1 123 ? -15.066 3.867 13.843 1.00 91.25 123 GLU A O 1
ATOM 926 N N . ARG A 1 124 ? -14.352 2.811 11.991 1.00 90.56 124 ARG A N 1
ATOM 927 C CA . ARG A 1 124 ? -15.059 1.550 12.244 1.00 90.56 124 ARG A CA 1
ATOM 928 C C . ARG A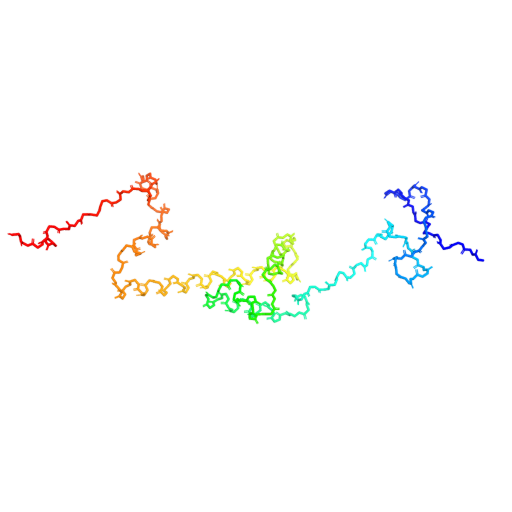 1 124 ? -14.660 0.907 13.572 1.00 90.56 124 ARG A C 1
ATOM 930 O O . ARG A 1 124 ? -15.506 0.399 14.302 1.00 90.56 124 ARG A O 1
ATOM 937 N N . LEU A 1 125 ? -13.372 0.927 13.910 1.00 90.56 125 LEU A N 1
ATOM 938 C CA . LEU A 1 125 ? -12.892 0.413 15.190 1.00 90.56 125 LEU A CA 1
ATOM 939 C C . LEU A 1 125 ? -13.472 1.218 16.362 1.00 90.56 125 LEU A C 1
ATOM 941 O O . LEU A 1 125 ? -13.883 0.627 17.356 1.00 90.56 125 LEU A O 1
ATOM 945 N N . LYS A 1 126 ? -13.551 2.551 16.246 1.00 91.00 126 LYS A N 1
ATOM 946 C CA . LYS A 1 126 ? -14.171 3.409 17.269 1.00 91.00 126 LYS A CA 1
ATOM 947 C C . LYS A 1 126 ? -15.653 3.091 17.458 1.00 91.00 126 LYS A C 1
ATOM 949 O O . LYS A 1 126 ? -16.101 3.045 18.600 1.00 91.00 126 LYS A O 1
ATOM 954 N N . GLU A 1 127 ? -16.384 2.841 16.374 1.00 93.06 127 GLU A N 1
ATOM 955 C CA . GLU A 1 127 ? -17.789 2.415 16.427 1.00 93.06 127 GLU A CA 1
ATOM 956 C C . GLU A 1 127 ? -17.936 1.078 17.166 1.00 93.06 127 GLU A C 1
ATOM 958 O O . GLU A 1 127 ? -18.674 0.997 18.145 1.00 93.06 127 GLU A O 1
ATOM 963 N N . LEU A 1 128 ? -17.152 0.062 16.791 1.00 92.56 128 LEU A N 1
ATOM 964 C CA . LEU A 1 128 ? -17.186 -1.256 17.436 1.00 92.56 128 LEU A CA 1
ATOM 965 C C . LEU A 1 128 ? -16.828 -1.196 18.925 1.00 92.56 128 LEU A C 1
ATOM 967 O O . LEU A 1 128 ? -17.445 -1.875 19.747 1.00 92.56 128 LEU A O 1
ATOM 971 N N . ILE A 1 129 ? -15.841 -0.380 19.299 1.00 91.81 129 ILE A N 1
ATOM 972 C CA . ILE A 1 129 ? -15.481 -0.182 20.706 1.00 91.81 129 ILE A CA 1
ATOM 973 C C . ILE A 1 129 ? -16.633 0.481 21.472 1.00 91.81 129 ILE A C 1
ATOM 975 O O . ILE A 1 129 ? -16.929 0.071 22.594 1.00 91.81 129 ILE A O 1
ATOM 979 N N . ALA A 1 130 ? -17.295 1.477 20.876 1.00 90.19 130 ALA A N 1
ATOM 980 C CA . ALA A 1 130 ? -18.434 2.148 21.496 1.00 90.19 130 ALA A CA 1
ATOM 981 C C . ALA A 1 130 ? -19.627 1.198 21.690 1.00 90.19 130 ALA A C 1
ATOM 983 O O . ALA A 1 130 ? -20.265 1.233 22.740 1.00 90.19 130 ALA A O 1
ATOM 984 N N . GLU A 1 131 ? -19.897 0.322 20.718 1.00 93.56 131 GLU A N 1
ATOM 985 C CA . GLU A 1 131 ? -20.963 -0.685 20.795 1.00 93.56 131 GLU A CA 1
ATOM 986 C C . GLU A 1 131 ? -20.681 -1.776 21.838 1.00 93.56 131 GLU A C 1
ATOM 988 O O . GLU A 1 131 ? -21.582 -2.195 22.565 1.00 93.56 131 GLU A O 1
ATOM 993 N N . THR A 1 132 ? -19.434 -2.242 21.925 1.00 93.88 132 THR A N 1
ATOM 994 C CA . THR A 1 132 ? -19.039 -3.349 22.813 1.00 93.88 132 THR A CA 1
ATOM 995 C C . THR A 1 132 ? -18.677 -2.900 24.228 1.00 93.88 132 THR A C 1
ATOM 997 O O . THR A 1 132 ? -18.660 -3.720 25.147 1.00 93.88 132 THR A O 1
ATOM 1000 N N . GLY A 1 133 ? -18.381 -1.612 24.422 1.00 90.69 133 GLY A N 1
ATOM 1001 C CA . GLY A 1 133 ? -17.877 -1.080 25.686 1.00 90.69 133 GLY A CA 1
ATOM 1002 C C . GLY A 1 133 ? -16.432 -1.492 25.996 1.00 90.69 133 GLY A C 1
ATOM 1003 O O . GLY A 1 133 ? -16.052 -1.518 27.169 1.00 90.69 133 GLY A O 1
ATOM 1004 N N . ASP A 1 134 ? -15.613 -1.821 24.987 1.00 91.06 134 ASP A N 1
ATOM 1005 C CA . ASP A 1 134 ? -14.208 -2.219 25.177 1.00 91.06 134 ASP A CA 1
ATOM 1006 C C . ASP A 1 134 ? -13.305 -1.020 25.530 1.00 91.06 134 ASP A C 1
ATOM 1008 O O . ASP A 1 134 ? -12.539 -0.478 24.726 1.00 91.06 134 ASP A O 1
ATOM 1012 N N . THR A 1 135 ? -13.382 -0.608 26.791 1.00 86.56 135 THR A N 1
ATOM 1013 C CA . THR A 1 135 ? -12.615 0.514 27.346 1.00 86.56 135 THR A CA 1
ATOM 1014 C C . THR A 1 135 ? -11.099 0.311 27.273 1.00 86.56 135 THR A C 1
ATOM 1016 O O . THR A 1 135 ? -10.358 1.291 27.175 1.00 86.56 135 THR A O 1
ATOM 1019 N N . ARG A 1 136 ? -10.613 -0.941 27.264 1.00 87.88 136 ARG A N 1
ATOM 1020 C CA . ARG A 1 136 ? -9.179 -1.252 27.151 1.00 87.88 136 ARG A CA 1
ATOM 1021 C C . ARG A 1 136 ? -8.668 -0.917 25.757 1.00 87.88 136 ARG A C 1
ATOM 1023 O O . ARG A 1 136 ? -7.613 -0.295 25.629 1.00 87.88 136 ARG A O 1
ATOM 1030 N N . THR A 1 137 ? -9.400 -1.319 24.724 1.00 86.50 137 THR A N 1
ATOM 1031 C CA . THR A 1 137 ? -9.041 -0.991 23.341 1.00 86.50 137 THR A CA 1
ATOM 1032 C C . THR A 1 137 ? -9.234 0.505 23.068 1.00 86.50 137 THR A C 1
ATOM 1034 O O . THR A 1 137 ? -8.383 1.107 22.413 1.00 86.50 137 THR A O 1
ATOM 1037 N N . TRP A 1 138 ? -10.255 1.144 23.662 1.00 84.31 138 TRP A N 1
ATOM 1038 C CA . TRP A 1 138 ? -10.428 2.605 23.610 1.00 84.31 138 TRP A CA 1
ATOM 1039 C C . TRP A 1 138 ? -9.213 3.362 24.157 1.00 84.31 138 TRP A C 1
ATOM 1041 O O . TRP A 1 138 ? -8.696 4.267 23.504 1.00 84.31 138 TRP A O 1
ATOM 1051 N N . TYR A 1 139 ? -8.736 2.969 25.343 1.00 82.62 139 TYR A N 1
ATOM 1052 C CA . TYR A 1 139 ? -7.587 3.595 25.995 1.00 82.62 139 TYR A CA 1
ATOM 1053 C C . TYR A 1 139 ? -6.319 3.485 25.143 1.00 82.62 139 TYR A C 1
ATOM 1055 O O . TYR A 1 139 ? -5.637 4.485 24.932 1.00 82.62 139 TYR A O 1
ATOM 1063 N N . LYS A 1 140 ? -6.035 2.295 24.596 1.00 87.31 140 LYS A N 1
ATOM 1064 C CA . LYS A 1 140 ? -4.884 2.086 23.703 1.00 87.31 140 LYS A CA 1
ATOM 1065 C C . LYS A 1 140 ? -4.957 2.965 22.459 1.00 87.31 140 LYS A C 1
ATOM 1067 O O . LYS A 1 140 ? -3.998 3.661 22.154 1.00 87.31 140 LYS A O 1
ATOM 1072 N N . LEU A 1 141 ? -6.108 2.987 21.785 1.00 85.44 141 LEU A N 1
ATOM 1073 C CA . LEU A 1 141 ? -6.299 3.804 20.587 1.00 85.44 141 LEU A CA 1
ATOM 1074 C C . LEU A 1 141 ? -6.129 5.303 20.882 1.00 85.44 141 LEU A C 1
ATOM 1076 O O . LEU A 1 141 ? -5.536 6.026 20.086 1.00 85.44 141 LEU A O 1
ATOM 1080 N N . HIS A 1 142 ? -6.639 5.771 22.024 1.00 82.31 142 HIS A N 1
ATOM 1081 C CA . HIS A 1 142 ? -6.488 7.157 22.461 1.00 82.31 142 HIS A CA 1
ATOM 1082 C C . HIS A 1 142 ? -5.023 7.500 22.760 1.00 82.31 142 HIS A C 1
ATOM 1084 O O . HIS A 1 142 ? -4.541 8.551 22.345 1.00 82.31 142 HIS A O 1
ATOM 1090 N N . HIS A 1 143 ? -4.302 6.613 23.445 1.00 81.81 143 HIS A N 1
ATOM 1091 C CA . HIS A 1 143 ? -2.885 6.802 23.735 1.00 81.81 143 HIS A CA 1
ATOM 1092 C C . HIS A 1 143 ? -2.030 6.785 22.462 1.00 81.81 143 HIS A C 1
ATOM 1094 O O . HIS A 1 143 ? -1.155 7.623 22.320 1.00 81.81 143 HIS A O 1
ATOM 1100 N N . ASP A 1 144 ? -2.295 5.910 21.495 1.00 80.88 144 ASP A N 1
ATOM 1101 C CA . ASP A 1 144 ? -1.552 5.921 20.227 1.00 80.88 144 ASP A CA 1
ATOM 1102 C C . ASP A 1 144 ? -1.851 7.185 19.401 1.00 80.88 144 ASP A C 1
ATOM 1104 O O . ASP A 1 144 ? -0.978 7.705 18.710 1.00 80.88 144 ASP A O 1
ATOM 1108 N N . GLN A 1 145 ? -3.080 7.711 19.482 1.00 78.06 145 GLN A N 1
ATOM 1109 C CA . GLN A 1 145 ? -3.490 8.915 18.755 1.00 78.06 145 GLN A CA 1
ATOM 1110 C C . GLN A 1 145 ? -2.975 10.220 19.388 1.00 78.06 145 GLN A C 1
ATOM 1112 O O . GLN A 1 145 ? -2.710 11.181 18.666 1.00 78.06 145 GLN A O 1
ATOM 1117 N N . TYR A 1 146 ? -2.868 10.270 20.717 1.00 77.50 146 TYR A N 1
ATOM 1118 C CA . TYR A 1 146 ? -2.552 11.482 21.481 1.00 77.50 146 TYR A CA 1
ATOM 1119 C C . TYR A 1 146 ? -1.312 11.327 22.371 1.00 77.50 146 TYR A C 1
ATOM 1121 O O . TYR A 1 146 ? -1.047 12.186 23.205 1.00 77.50 146 TYR A O 1
ATOM 1129 N N . GLY A 1 147 ? -0.540 10.253 22.217 1.00 66.38 147 GLY A N 1
ATOM 1130 C CA . GLY A 1 147 ? 0.595 9.903 23.080 1.00 66.38 147 GLY A CA 1
ATOM 1131 C C . GLY A 1 147 ? 1.644 11.001 23.175 1.00 66.38 147 GLY A C 1
ATOM 1132 O O . GLY A 1 147 ? 2.202 11.227 24.245 1.00 66.38 147 GLY A O 1
ATOM 1133 N N . ASP A 1 148 ? 1.832 11.760 22.096 1.00 69.19 148 ASP A N 1
ATOM 1134 C CA . ASP A 1 148 ? 2.725 12.919 22.083 1.00 69.19 148 ASP A CA 1
ATOM 1135 C C . ASP A 1 148 ? 2.275 14.015 23.065 1.00 69.19 148 ASP A C 1
ATOM 1137 O O . ASP A 1 148 ? 3.113 14.603 23.741 1.00 69.19 148 ASP A O 1
ATOM 1141 N N . SER A 1 149 ? 0.963 14.221 23.243 1.00 60.06 149 SER A N 1
ATOM 1142 C CA . SER A 1 149 ? 0.433 15.172 24.237 1.00 60.06 149 SER A CA 1
ATOM 1143 C C . SER A 1 149 ? 0.603 14.699 25.684 1.00 60.06 149 SER A C 1
ATOM 1145 O O . SER A 1 149 ? 0.756 15.518 26.583 1.00 60.06 149 SER A O 1
ATOM 1147 N N . TYR A 1 150 ? 0.657 13.384 25.916 1.00 56.84 150 TYR A N 1
ATOM 1148 C CA . TYR A 1 150 ? 0.948 12.813 27.236 1.00 56.84 150 TYR A CA 1
ATOM 1149 C C . TYR A 1 150 ? 2.447 12.819 27.567 1.00 56.84 150 TYR A C 1
ATOM 1151 O O . TYR A 1 150 ? 2.831 12.807 28.736 1.00 56.84 150 TYR A O 1
ATOM 1159 N N . ARG A 1 151 ? 3.306 12.866 26.542 1.00 52.78 151 ARG A N 1
ATOM 1160 C CA . ARG A 1 151 ? 4.766 12.904 26.683 1.00 52.78 151 ARG A CA 1
ATOM 1161 C C . ARG A 1 151 ? 5.277 14.263 27.164 1.00 52.78 151 ARG A C 1
ATOM 1163 O O . ARG A 1 151 ? 6.276 14.317 27.877 1.00 52.78 151 ARG A O 1
ATOM 1170 N N . GLU A 1 152 ? 4.594 15.347 26.801 1.00 49.81 152 GLU A N 1
ATOM 1171 C CA . GLU A 1 152 ? 4.944 16.711 27.224 1.00 49.81 152 GLU A CA 1
ATOM 1172 C C . GLU A 1 152 ? 4.600 16.998 28.697 1.00 49.81 152 GLU A C 1
ATOM 1174 O O . GLU A 1 152 ? 5.268 17.817 29.327 1.00 49.81 152 GLU A O 1
ATOM 1179 N N . GLU A 1 153 ? 3.634 16.285 29.290 1.00 50.19 153 GLU A N 1
ATOM 1180 C CA . GLU A 1 153 ? 3.240 16.450 30.702 1.0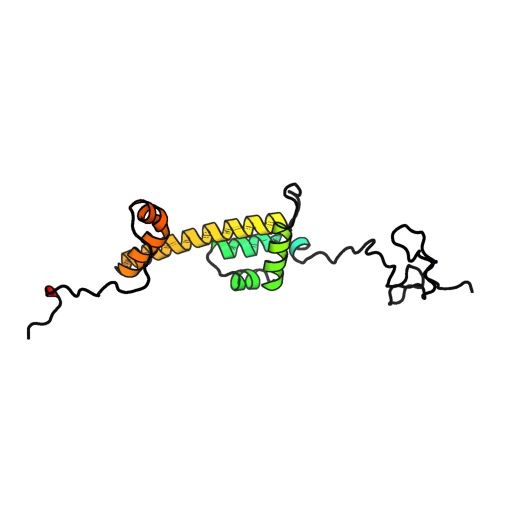0 50.19 153 GLU A CA 1
ATOM 1181 C C . GLU A 1 153 ? 4.104 15.647 31.702 1.00 50.19 153 GLU A C 1
ATOM 1183 O O . GLU A 1 153 ? 3.834 15.657 32.903 1.00 50.19 153 GLU A O 1
ATOM 1188 N N . GLY A 1 154 ? 5.194 15.013 31.246 1.00 46.84 154 GLY A N 1
ATOM 1189 C CA . GLY A 1 154 ? 6.185 14.378 32.125 1.00 46.84 154 GLY A CA 1
ATOM 1190 C C . GLY A 1 154 ? 5.919 12.911 32.471 1.00 46.84 154 GLY A C 1
ATOM 1191 O O . GLY A 1 154 ? 6.364 12.457 33.519 1.00 46.84 154 GLY A O 1
ATOM 1192 N N . GLY A 1 155 ? 5.215 12.171 31.609 1.00 44.09 155 GLY A N 1
ATOM 1193 C CA . GLY A 1 155 ? 5.069 10.719 31.718 1.00 44.09 155 GLY A CA 1
ATOM 1194 C C . GLY A 1 155 ? 6.174 9.983 30.963 1.00 44.09 155 GLY A C 1
ATOM 1195 O O . GLY A 1 155 ? 6.106 9.801 29.748 1.00 44.09 155 GLY A O 1
ATOM 1196 N N . ASP A 1 156 ? 7.202 9.569 31.687 1.00 42.25 156 ASP A N 1
ATOM 1197 C CA . ASP A 1 156 ? 8.186 8.573 31.291 1.00 42.25 156 ASP A CA 1
ATOM 1198 C C . ASP A 1 156 ? 7.481 7.321 30.749 1.00 42.25 156 ASP A C 1
ATOM 1200 O O . ASP A 1 156 ? 6.659 6.679 31.401 1.00 42.25 156 ASP A O 1
ATOM 1204 N N . GLY A 1 157 ? 7.756 7.042 29.475 1.00 49.91 157 GLY A N 1
ATOM 1205 C CA . GLY A 1 157 ? 7.103 5.992 28.719 1.00 49.91 157 GLY A CA 1
ATOM 1206 C C . GLY A 1 157 ? 7.463 4.610 29.241 1.00 49.91 157 GLY A C 1
ATOM 1207 O O . GLY A 1 157 ? 8.587 4.164 29.056 1.00 49.91 157 GLY A O 1
ATOM 1208 N N . ASP A 1 158 ? 6.468 3.921 29.788 1.00 44.66 158 ASP A N 1
ATOM 1209 C CA . ASP A 1 158 ? 6.365 2.467 29.730 1.00 44.66 158 ASP A CA 1
ATOM 1210 C C . ASP A 1 158 ? 4.887 2.060 29.839 1.00 44.66 158 ASP A C 1
ATOM 1212 O O . ASP A 1 158 ? 4.352 1.748 30.900 1.00 44.66 158 ASP A O 1
ATOM 1216 N N . ALA A 1 159 ? 4.186 2.034 28.701 1.00 48.56 159 ALA A N 1
ATOM 1217 C CA . ALA A 1 159 ? 2.890 1.354 28.591 1.00 48.56 159 ALA A CA 1
ATOM 1218 C C . ALA A 1 159 ? 3.059 -0.173 28.421 1.00 48.56 159 ALA A C 1
ATOM 1220 O O . ALA A 1 159 ? 2.192 -0.852 27.864 1.00 48.56 159 ALA A O 1
ATOM 1221 N N . ALA A 1 160 ? 4.182 -0.721 28.885 1.00 47.06 160 ALA A N 1
ATOM 1222 C CA . ALA A 1 160 ? 4.514 -2.130 28.825 1.00 47.06 160 ALA A CA 1
ATOM 1223 C C . ALA A 1 160 ? 5.168 -2.575 30.137 1.00 47.06 160 ALA A C 1
ATOM 1225 O O . ALA A 1 160 ? 6.341 -2.892 30.126 1.00 47.06 160 ALA A O 1
ATOM 1226 N N . GLU A 1 161 ? 4.409 -2.584 31.243 1.00 45.75 161 GLU A N 1
ATOM 1227 C CA . GLU A 1 161 ? 4.443 -3.586 32.332 1.00 45.75 161 GLU A CA 1
ATOM 1228 C C . GLU A 1 161 ? 3.649 -3.055 33.545 1.00 45.75 161 GLU A C 1
ATOM 1230 O O . GLU A 1 161 ? 4.020 -2.082 34.187 1.00 45.75 161 GLU A O 1
ATOM 1235 N N . GLY A 1 162 ? 2.514 -3.691 33.862 1.00 43.69 162 GLY A N 1
ATOM 1236 C CA . GLY A 1 162 ? 1.886 -3.536 35.180 1.00 43.69 162 GLY A CA 1
ATOM 1237 C C . GLY A 1 162 ? 0.836 -2.436 35.370 1.00 43.69 162 GLY A C 1
ATOM 1238 O O . GLY A 1 162 ? 0.900 -1.720 36.362 1.00 43.69 162 GLY A O 1
ATOM 1239 N N . ILE A 1 163 ? -0.216 -2.365 34.542 1.00 47.94 163 ILE A N 1
ATOM 1240 C CA . ILE A 1 163 ? -1.492 -1.811 35.042 1.00 47.94 163 ILE A CA 1
ATOM 1241 C C . ILE A 1 163 ? -2.131 -2.899 35.924 1.00 47.94 163 ILE A C 1
ATOM 1243 O O . ILE A 1 163 ? -2.581 -3.912 35.373 1.00 47.94 163 ILE A O 1
ATOM 1247 N N . PRO A 1 164 ? -2.167 -2.763 37.266 1.00 42.91 164 PRO A N 1
ATOM 1248 C CA . PRO A 1 164 ? -2.837 -3.740 38.106 1.00 42.91 164 PRO A CA 1
ATOM 1249 C C . PRO A 1 164 ? -4.330 -3.741 37.776 1.00 42.91 164 PRO A C 1
ATOM 1251 O O . PRO A 1 164 ? -4.984 -2.698 37.753 1.00 42.91 164 PRO A O 1
ATOM 1254 N N . LEU A 1 165 ? -4.873 -4.931 37.525 1.00 49.84 165 LEU A N 1
ATOM 1255 C CA . LEU A 1 165 ? -6.308 -5.147 37.400 1.00 49.84 165 LEU A CA 1
ATOM 1256 C C . LEU A 1 165 ? -6.950 -4.900 38.775 1.00 49.84 165 LEU A C 1
ATOM 1258 O O . LEU A 1 165 ? -7.079 -5.815 39.587 1.00 49.84 165 LEU A O 1
ATOM 1262 N N . VAL A 1 166 ? -7.319 -3.654 39.067 1.00 57.44 166 VAL A N 1
ATOM 1263 C CA . VAL A 1 166 ? -8.106 -3.333 40.259 1.00 57.44 166 VAL A CA 1
ATOM 1264 C C . VAL A 1 166 ? -9.541 -3.760 39.976 1.00 57.44 166 VAL A C 1
ATOM 1266 O O . VAL A 1 166 ? -10.284 -3.066 39.288 1.00 57.44 166 VAL A O 1
ATOM 1269 N N . VAL A 1 167 ? -9.919 -4.934 40.481 1.00 68.00 167 VAL A N 1
ATOM 1270 C CA . VAL A 1 167 ? -11.324 -5.350 40.534 1.00 68.00 167 VAL A CA 1
ATOM 1271 C C . VAL A 1 167 ? -12.003 -4.493 41.607 1.00 68.00 167 VAL A C 1
ATOM 1273 O O . VAL A 1 167 ? -11.609 -4.597 42.774 1.00 68.00 167 VAL A O 1
ATOM 1276 N N . PRO A 1 168 ? -12.977 -3.636 41.254 1.00 59.72 168 PRO A N 1
ATOM 1277 C CA . PRO A 1 168 ? -13.670 -2.816 42.236 1.00 59.72 168 PRO A CA 1
ATOM 1278 C C . PRO A 1 168 ? -14.439 -3.714 43.219 1.00 59.72 168 PRO A C 1
ATOM 1280 O O . PRO A 1 168 ? -14.952 -4.773 42.854 1.00 59.72 168 PRO A O 1
ATOM 1283 N N . GLU A 1 169 ? -14.464 -3.327 44.496 1.00 60.31 169 GLU A N 1
ATOM 1284 C CA . GLU A 1 169 ? -14.923 -4.191 45.600 1.00 60.31 169 GLU A CA 1
ATOM 1285 C C . GLU A 1 169 ? -16.389 -4.637 45.470 1.00 60.31 169 GLU A C 1
ATOM 1287 O O . GLU A 1 169 ? -16.765 -5.678 45.997 1.00 60.31 169 GLU A O 1
ATOM 1292 N N . ASN A 1 170 ? -17.190 -3.909 44.691 1.00 67.44 170 ASN A N 1
ATOM 1293 C CA . ASN A 1 170 ? -18.578 -4.230 44.359 1.00 67.44 170 ASN A CA 1
ATOM 1294 C C . ASN A 1 170 ? -18.750 -5.403 43.370 1.00 67.44 170 ASN A C 1
ATOM 1296 O O . ASN A 1 170 ? -19.880 -5.814 43.122 1.00 67.44 170 ASN A O 1
ATOM 1300 N N . ALA A 1 171 ? -17.665 -5.926 42.790 1.00 58.12 171 ALA A N 1
ATOM 1301 C CA . ALA A 1 171 ? -17.678 -7.079 41.887 1.00 58.12 171 ALA A CA 1
ATOM 1302 C C . ALA A 1 171 ? -17.271 -8.400 42.575 1.00 58.12 171 ALA A C 1
ATOM 1304 O O . ALA A 1 171 ? -17.135 -9.427 41.906 1.00 58.12 171 ALA A O 1
ATOM 1305 N N . ARG A 1 172 ? -17.055 -8.397 43.900 1.00 55.66 172 ARG A N 1
ATOM 1306 C CA . ARG A 1 172 ? -16.785 -9.619 44.669 1.00 55.66 172 ARG A CA 1
ATOM 1307 C C . ARG A 1 172 ? -18.112 -10.269 45.081 1.00 55.66 172 ARG A C 1
ATOM 1309 O O . ARG A 1 172 ? -18.938 -9.577 45.668 1.00 55.66 172 ARG A O 1
ATOM 1316 N N . PRO A 1 173 ? -18.345 -11.562 44.792 1.00 57.91 173 PRO A N 1
ATOM 1317 C CA . PRO A 1 173 ? -19.507 -12.254 45.333 1.00 57.91 173 PRO A CA 1
ATOM 1318 C C . PRO A 1 173 ? -19.371 -12.352 46.857 1.00 57.91 173 PRO A C 1
ATOM 1320 O O . PRO A 1 173 ? -18.311 -12.744 47.356 1.00 57.91 173 PRO A O 1
ATOM 1323 N N . ASP A 1 174 ? -20.431 -11.976 47.574 1.00 64.44 174 ASP A N 1
ATOM 1324 C CA . ASP A 1 174 ? -20.519 -12.111 49.029 1.00 64.44 174 ASP A CA 1
ATOM 1325 C C . ASP A 1 174 ? -20.203 -13.562 49.430 1.00 64.44 174 ASP A C 1
ATOM 1327 O O . ASP A 1 174 ? -20.780 -14.508 48.888 1.00 64.44 174 ASP A O 1
ATOM 1331 N N . SER A 1 175 ? -19.223 -13.721 50.324 1.00 56.16 175 SER A N 1
ATOM 1332 C CA . SER A 1 175 ? -18.779 -15.017 50.861 1.00 56.16 175 SER A CA 1
ATOM 1333 C C . SER A 1 175 ? -19.646 -15.473 52.026 1.00 56.16 175 SER A C 1
ATOM 1335 O O . SER A 1 175 ? -20.013 -14.604 52.850 1.00 56.16 175 SER A O 1
#

Mean predicted aligned error: 16.52 Å

Secondary structure (DSSP, 8-state):
----B---BSSTTS-SPBP-SBPS-SSS-SSS--TTT--STT------HHHH-THHHHHHHHHHHTT--HHHHHHHTT--HHHHHHHHHHHHHS-TT-TT-HHHHHHHHHHHHHHHHHHHHHHHHHHHHHHHT-HHHHHHHHHHHHHHHHHHTT-----SS-------GGGSPP-

InterPro domains:
  IPR002514 Transposase IS3/IS911family [PF01527] (56-115)
  IPR010921 Trp repressor/replication initiator [SSF48295] (59-98)

Sequence (175 aa):
MTDDICGEPTGPDGDGEPCQRAAGWGRDVDHGPCVDHADDVGGTGRRSELEQNDSIVDLVAGELQNGATVPEACAEAGISTSSYHEWRRKGEASDADADEDVFVEFLEETTRARRIGAKRDRERLKELIAETGDTRTWYKLHHDQYGDSYREEGGDGDAAEGIPLVVPENARPDS

Radius of gyration: 29.71 Å; Cα contacts (8 Å, |Δi|>4): 159; chains: 1; bounding box: 64×32×96 Å

Organism: Natronobacterium gregoryi (strain ATCC 43098 / DSM 3393 / CCM 3738 / CIP 104747 / IAM 13177 / JCM 8860 / NBRC 102187 / NCIMB 2189 / SP2) (NCBI:txid797304)

pLDDT: mean 76.94, std 17.76, range [39.56, 97.31]

Foldseek 3Di:
DDAQAQQFAPDPVRPHGGGRDGHDDPDDDSHHHYVVPVPVVDCPPPQDPCSVDVVLLVQLLVCLLQLHDNCVSCVRSVHDSVSLVVLLVVLVVDDPVPPVDSSVSSNVSNVVSNVNSVVVVLVVVVVVCVVVVVVVVVVVSCCVVCVVVVVVVPDDDDPDDDPDPPDDPVPDPDD

Solvent-accessible surface area (backbone atoms only — not comparable to full-atom values): 10377 Å² total; per-residue (Å²): 139,79,80,63,47,26,54,50,49,72,28,100,85,64,78,32,67,56,34,83,50,56,31,16,70,90,62,100,38,88,70,48,41,20,73,89,62,51,61,80,81,76,68,74,63,77,72,49,70,60,80,73,34,71,65,43,50,57,43,32,21,49,32,22,38,73,54,44,52,71,65,57,16,23,56,76,48,73,47,52,62,67,54,56,56,49,40,37,52,47,22,70,69,50,64,88,87,52,86,85,38,68,37,38,51,43,34,51,48,45,52,53,17,42,56,49,7,55,49,52,54,50,52,53,48,51,51,53,31,66,75,70,63,42,60,70,61,48,51,51,55,49,41,75,74,45,40,71,69,50,48,75,76,70,52,81,88,65,99,78,78,81,84,76,85,77,76,60,77,89,76,58,79,88,128